Protein AF-A0A177DTZ0-F1 (afdb_monomer_lite)

Foldseek 3Di:
DPDPDPVLVVVLVVLLVCLVPDDDDDDDDDDPVVVLLVVLVVLLSLLVSLLSLLQSLVVVCPLFDPDPVSLVVNVVSLVVNVVSVVSNQVHPCVVVSPNSNLQSLLSDDDPVVLVVSLCVLPDCSVVDPLSPVSNVLSVVLNPDPPRSSGGPSNSVVSCVVVVDDSPPD

Structure (mmCIF, N/CA/C/O backbone):
data_AF-A0A177DTZ0-F1
#
_entry.id   AF-A0A177DTZ0-F1
#
loop_
_atom_site.group_PDB
_atom_site.id
_atom_site.type_symbol
_atom_site.label_atom_id
_atom_site.label_alt_id
_atom_site.label_comp_id
_atom_site.label_asym_id
_atom_site.label_entity_id
_atom_site.label_seq_id
_atom_site.pdbx_PDB_ins_code
_atom_site.Cartn_x
_atom_site.Cartn_y
_atom_site.Cartn_z
_atom_site.occupancy
_atom_site.B_iso_or_equiv
_atom_site.auth_seq_id
_atom_site.auth_comp_id
_atom_site.auth_asym_id
_atom_site.auth_atom_id
_atom_site.pdbx_PDB_model_num
ATOM 1 N N . MET A 1 1 ? -14.401 -2.157 20.951 1.00 44.38 1 MET A N 1
ATOM 2 C CA . MET A 1 1 ? -14.626 -3.325 20.071 1.00 44.38 1 MET A CA 1
ATOM 3 C C . MET A 1 1 ? -16.036 -3.249 19.511 1.00 44.38 1 MET A C 1
ATOM 5 O O . MET A 1 1 ? -16.985 -3.580 20.208 1.00 44.38 1 MET A O 1
ATOM 9 N N . THR A 1 2 ? -16.202 -2.757 18.288 1.00 54.31 2 TH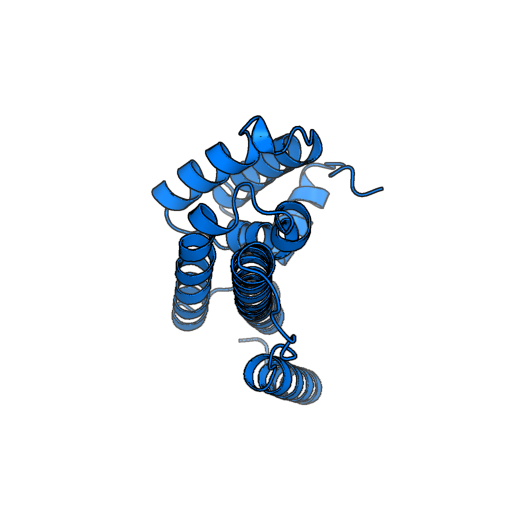R A N 1
ATOM 10 C CA . THR A 1 2 ? -17.476 -2.856 17.568 1.00 54.31 2 THR A CA 1
ATOM 11 C C . THR A 1 2 ? -17.625 -4.295 17.077 1.00 54.31 2 THR A C 1
ATOM 13 O O . THR A 1 2 ? -16.787 -4.802 16.335 1.00 54.31 2 THR A O 1
ATOM 16 N N . CYS A 1 3 ? -18.656 -4.999 17.546 1.00 61.06 3 CYS A N 1
ATOM 17 C CA . CYS A 1 3 ? -18.964 -6.343 17.067 1.00 61.06 3 CYS A CA 1
ATOM 18 C C . CYS A 1 3 ? -19.383 -6.241 15.593 1.00 61.06 3 CYS A C 1
ATOM 20 O O . CYS A 1 3 ? -20.473 -5.759 15.281 1.00 61.06 3 CYS A O 1
ATOM 22 N N . LEU A 1 4 ? -18.486 -6.620 14.681 1.00 75.44 4 LEU A N 1
ATOM 23 C CA . LEU A 1 4 ? -18.768 -6.656 13.247 1.00 75.44 4 LEU A CA 1
ATOM 24 C C . LEU A 1 4 ? -19.951 -7.585 12.986 1.00 75.44 4 LEU A C 1
ATOM 26 O O . LEU A 1 4 ? -19.995 -8.701 13.505 1.00 75.44 4 LEU A O 1
ATOM 30 N N . SER A 1 5 ? -20.895 -7.148 12.148 1.00 87.81 5 SER A N 1
ATOM 31 C CA . SER A 1 5 ? -22.044 -7.994 11.826 1.00 87.81 5 SER A CA 1
ATOM 32 C C . SER A 1 5 ? -21.580 -9.330 11.214 1.00 87.81 5 SER A C 1
ATOM 34 O O . SER A 1 5 ? -20.635 -9.346 10.412 1.00 87.81 5 SER A O 1
ATOM 36 N N . PRO A 1 6 ? -22.263 -10.453 11.505 1.00 88.88 6 PRO A N 1
ATOM 37 C CA . PRO A 1 6 ? -21.925 -11.754 10.920 1.00 88.88 6 PRO A CA 1
ATOM 38 C C . PRO A 1 6 ? -21.895 -11.731 9.385 1.00 88.88 6 PRO A C 1
ATOM 40 O O . PRO A 1 6 ? -21.101 -12.426 8.751 1.00 88.88 6 PRO A O 1
ATOM 43 N N . LYS A 1 7 ? -22.732 -10.880 8.776 1.00 91.75 7 LYS A N 1
ATOM 44 C CA . LYS A 1 7 ? -22.779 -10.667 7.327 1.00 91.75 7 LYS A CA 1
ATOM 45 C C . LYS A 1 7 ? -21.481 -10.059 6.792 1.00 91.75 7 LYS A C 1
ATOM 47 O O . LYS A 1 7 ? -20.968 -10.548 5.790 1.00 91.75 7 LYS A O 1
ATOM 52 N N . ILE A 1 8 ? -20.947 -9.028 7.452 1.00 90.06 8 ILE A N 1
ATOM 53 C CA . ILE A 1 8 ? -19.694 -8.373 7.042 1.00 90.06 8 ILE A CA 1
ATOM 54 C C . ILE A 1 8 ? -18.527 -9.354 7.156 1.00 90.06 8 ILE A C 1
ATOM 56 O O . ILE A 1 8 ? -17.748 -9.476 6.215 1.00 90.06 8 ILE A O 1
ATOM 60 N N . ARG A 1 9 ? -18.455 -10.127 8.248 1.00 91.25 9 ARG A N 1
ATOM 61 C CA . ARG A 1 9 ? -17.406 -11.143 8.417 1.00 91.25 9 ARG A CA 1
ATOM 62 C C . ARG A 1 9 ? -17.448 -12.212 7.322 1.00 91.25 9 ARG A C 1
ATOM 64 O O . ARG A 1 9 ? -16.428 -12.492 6.709 1.00 91.25 9 ARG A O 1
ATOM 71 N N . LYS A 1 10 ? -18.638 -12.713 6.976 1.00 94.19 10 LYS A N 1
ATOM 72 C CA . LYS A 1 10 ? -18.802 -13.670 5.869 1.00 94.19 10 LYS A CA 1
ATOM 73 C C . LYS A 1 10 ? -18.351 -13.101 4.515 1.00 94.19 10 LYS A C 1
ATOM 75 O O . LYS A 1 10 ? -17.813 -13.839 3.691 1.00 94.19 10 LYS A O 1
ATOM 80 N N . ILE A 1 11 ? -18.593 -11.812 4.260 1.00 95.00 11 ILE A N 1
ATOM 81 C CA . ILE A 1 11 ? -18.124 -11.141 3.036 1.00 95.00 11 ILE A CA 1
ATOM 82 C C . ILE A 1 11 ? -16.598 -11.034 3.046 1.00 95.00 11 ILE A C 1
ATOM 84 O O . ILE A 1 11 ? -15.974 -11.397 2.051 1.00 95.00 11 ILE A O 1
ATOM 88 N N . TYR A 1 12 ? -16.014 -10.604 4.165 1.00 94.38 12 TYR A N 1
ATOM 89 C CA . TYR A 1 12 ? -14.567 -10.536 4.354 1.00 94.38 12 TYR A CA 1
ATOM 90 C C . TYR A 1 12 ? -13.901 -11.890 4.089 1.00 94.38 12 TYR A C 1
ATOM 92 O O . TYR A 1 12 ? -13.032 -11.975 3.227 1.00 94.38 12 TYR A O 1
ATOM 100 N N . ASP A 1 13 ? -14.367 -12.964 4.733 1.00 95.31 13 ASP A N 1
ATOM 101 C CA . ASP A 1 13 ? -13.782 -14.302 4.581 1.00 95.31 13 ASP A CA 1
ATOM 102 C C . ASP A 1 13 ? -13.864 -14.792 3.128 1.00 95.31 13 ASP A C 1
ATOM 104 O O . ASP A 1 13 ? -12.915 -15.369 2.593 1.00 95.31 13 ASP A O 1
ATOM 108 N N . LYS A 1 14 ? -14.984 -14.508 2.447 1.00 96.81 14 LYS A N 1
ATOM 109 C CA . LYS A 1 14 ? -15.163 -14.834 1.028 1.00 96.81 14 LYS A CA 1
ATOM 110 C C . LYS A 1 14 ? -14.188 -14.061 0.138 1.00 96.81 14 LYS A C 1
ATOM 112 O O . LYS A 1 14 ? -13.626 -14.645 -0.786 1.00 96.81 14 LYS A O 1
ATOM 117 N N . LEU A 1 15 ? -14.018 -12.758 0.366 1.00 97.06 15 LEU A N 1
ATOM 118 C CA . LEU A 1 15 ? -13.089 -11.929 -0.407 1.00 97.06 15 LEU A CA 1
ATOM 119 C C . LEU A 1 15 ? -11.644 -12.353 -0.155 1.00 97.06 15 LEU A C 1
ATOM 121 O O . LEU A 1 15 ? -10.907 -12.569 -1.113 1.00 97.06 15 LEU A O 1
ATOM 125 N N . LEU A 1 16 ? -11.280 -12.578 1.105 1.00 96.31 16 LEU A N 1
ATOM 126 C CA . LEU A 1 16 ? -9.962 -13.064 1.488 1.00 96.31 16 LEU A CA 1
ATOM 127 C C . LEU A 1 16 ? -9.646 -14.408 0.824 1.00 96.31 16 LEU A C 1
ATOM 129 O O . LEU A 1 16 ? -8.559 -14.587 0.282 1.00 96.31 16 LEU A O 1
ATOM 133 N N . GLY A 1 17 ? -10.608 -15.336 0.819 1.00 96.94 17 GLY A N 1
ATOM 134 C CA . GLY A 1 17 ? -10.476 -16.613 0.121 1.00 96.94 17 GLY A CA 1
ATOM 135 C C . GLY A 1 17 ? -10.196 -16.436 -1.372 1.00 96.94 17 GLY A C 1
ATOM 136 O O . GLY A 1 17 ? -9.297 -17.084 -1.899 1.00 96.94 17 GLY A O 1
ATOM 137 N N . ARG A 1 18 ? -10.900 -15.509 -2.037 1.00 96.56 18 ARG A N 1
ATOM 138 C CA . ARG A 1 18 ? -10.692 -15.208 -3.464 1.00 96.56 18 ARG A CA 1
ATOM 139 C C . ARG A 1 18 ? -9.327 -14.592 -3.751 1.00 96.56 18 ARG A C 1
ATOM 141 O O . ARG A 1 18 ? -8.723 -14.962 -4.748 1.00 96.56 18 ARG A O 1
ATOM 148 N N . ILE A 1 19 ? -8.861 -13.671 -2.907 1.00 95.94 19 ILE A N 1
ATOM 149 C CA . ILE A 1 19 ? -7.536 -13.047 -3.051 1.00 95.94 19 ILE A CA 1
ATOM 150 C C . ILE A 1 19 ? -6.447 -14.118 -2.906 1.00 95.94 19 ILE A C 1
ATOM 152 O O . ILE A 1 19 ? -5.549 -14.194 -3.738 1.00 95.94 19 ILE A O 1
ATOM 156 N N . LYS A 1 20 ? -6.573 -15.001 -1.904 1.00 94.69 20 LYS A N 1
ATOM 157 C CA . LYS A 1 20 ? -5.629 -16.104 -1.658 1.00 94.69 20 LYS A CA 1
ATOM 158 C C . LYS A 1 20 ? -5.590 -17.134 -2.782 1.00 94.69 20 LYS A C 1
ATOM 160 O O . LYS A 1 20 ? -4.527 -17.649 -3.100 1.00 94.69 20 LYS A O 1
ATOM 165 N N . SER A 1 21 ? -6.744 -17.464 -3.358 1.00 94.50 21 SER A N 1
ATOM 166 C CA . SER A 1 21 ? -6.838 -18.447 -4.440 1.00 94.50 21 SER A CA 1
ATOM 167 C C . SER A 1 21 ? -6.599 -17.845 -5.824 1.00 94.50 21 SER A C 1
ATOM 169 O O . SER A 1 21 ? -6.715 -18.560 -6.818 1.00 94.50 21 SER A O 1
ATOM 171 N N . TRP A 1 22 ? -6.370 -16.534 -5.924 1.00 92.62 22 TRP A N 1
ATOM 172 C CA . TRP A 1 22 ? -6.194 -15.888 -7.213 1.00 92.62 22 TRP A CA 1
ATOM 173 C C . TRP A 1 22 ? -4.870 -16.320 -7.839 1.00 92.62 22 TRP A C 1
ATOM 175 O O . TRP A 1 22 ? -3.803 -16.160 -7.254 1.00 92.62 22 TRP A O 1
ATOM 185 N N . GLN A 1 23 ? -4.962 -16.870 -9.044 1.00 86.12 23 GLN A N 1
ATOM 186 C CA . GLN A 1 23 ? -3.834 -17.296 -9.856 1.00 86.12 23 GLN A CA 1
ATOM 187 C C . GLN A 1 23 ? -3.800 -16.433 -11.112 1.00 86.12 23 GLN A C 1
ATOM 189 O O . GLN A 1 23 ? -4.840 -16.161 -11.723 1.00 86.12 23 GLN A O 1
ATOM 194 N N . MET A 1 24 ? -2.603 -16.012 -11.496 1.00 79.38 24 MET A N 1
ATOM 195 C CA . MET A 1 24 ? -2.404 -15.353 -12.774 1.00 79.38 24 MET A CA 1
ATOM 196 C C . MET A 1 24 ? -2.581 -16.366 -13.905 1.00 79.38 24 MET A C 1
ATOM 198 O O . MET A 1 24 ? -2.110 -17.498 -13.802 1.00 79.38 24 MET A O 1
ATOM 202 N N . GLN A 1 25 ? -3.280 -15.976 -14.971 1.00 75.56 25 GLN A N 1
ATOM 203 C CA . GLN A 1 25 ? -3.401 -16.834 -16.147 1.00 75.56 25 GLN A CA 1
ATOM 204 C C . GLN A 1 25 ? -2.021 -17.015 -16.781 1.00 75.56 25 GLN A C 1
ATOM 206 O O . GLN A 1 25 ? -1.262 -16.053 -16.907 1.00 75.56 25 GLN A O 1
ATOM 211 N N . SER A 1 26 ? -1.687 -18.250 -17.150 1.00 66.50 26 SER A N 1
ATOM 212 C CA . SER A 1 26 ? -0.450 -18.531 -17.865 1.00 66.50 26 SER A CA 1
ATOM 213 C C . SER A 1 26 ? -0.560 -18.033 -19.303 1.00 66.50 26 SER A C 1
ATOM 215 O O . SER A 1 26 ? -1.520 -18.333 -20.014 1.00 66.50 26 SER A O 1
ATOM 217 N N . PHE A 1 27 ? 0.448 -17.282 -19.736 1.00 67.69 27 PHE A N 1
ATOM 218 C CA . PHE A 1 27 ? 0.610 -16.878 -21.127 1.00 67.69 27 PHE A CA 1
ATOM 219 C C . PHE A 1 27 ? 1.619 -17.805 -21.808 1.00 67.69 27 PHE A C 1
ATOM 221 O O . PHE A 1 27 ? 2.541 -18.312 -21.164 1.00 67.69 27 PHE A O 1
ATOM 228 N N . ARG A 1 28 ? 1.440 -18.052 -23.111 1.00 67.06 28 ARG A N 1
ATOM 229 C CA . ARG A 1 28 ? 2.496 -18.666 -23.924 1.00 67.06 28 ARG A CA 1
ATOM 230 C C . ARG A 1 28 ? 3.544 -17.602 -24.226 1.00 67.06 28 ARG A C 1
ATOM 232 O O . ARG A 1 28 ? 3.187 -16.511 -24.650 1.00 67.06 28 ARG A O 1
ATOM 239 N N . VAL A 1 29 ? 4.802 -17.946 -23.986 1.00 72.19 29 VAL A N 1
ATOM 240 C CA . VAL A 1 29 ? 5.967 -17.102 -24.256 1.00 72.19 29 VAL A CA 1
ATOM 241 C C . VAL A 1 29 ? 6.605 -17.605 -25.543 1.00 72.19 29 VAL A C 1
ATOM 243 O O . VAL A 1 29 ? 6.896 -18.800 -25.639 1.00 72.19 29 VAL A O 1
ATOM 246 N N . GLU A 1 30 ? 6.817 -16.720 -26.514 1.00 71.62 30 GLU A N 1
ATOM 247 C CA . GLU A 1 30 ? 7.473 -17.063 -27.782 1.00 71.62 30 GLU A CA 1
ATOM 248 C C . GLU A 1 30 ? 8.817 -16.330 -27.950 1.00 71.62 30 GLU A C 1
ATOM 250 O O . GLU A 1 30 ? 9.718 -16.865 -28.596 1.00 71.62 30 GLU A O 1
ATOM 255 N N . LEU A 1 31 ? 8.996 -15.161 -27.318 1.00 74.38 31 LEU A N 1
ATOM 256 C CA . LEU A 1 31 ? 10.203 -14.326 -27.400 1.00 74.38 31 LEU A CA 1
ATOM 257 C C . LEU A 1 31 ? 10.742 -13.906 -26.016 1.00 74.38 31 LEU A C 1
ATOM 259 O O . LEU A 1 31 ? 10.023 -13.902 -25.021 1.00 74.38 31 LEU A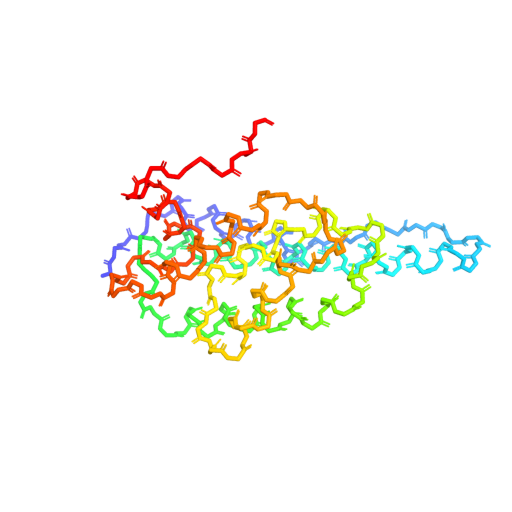 O 1
ATOM 263 N N . GLU A 1 32 ? 12.012 -13.486 -25.944 1.00 69.94 32 GLU A N 1
ATOM 264 C CA . GLU A 1 32 ? 12.622 -12.961 -24.703 1.00 69.94 32 GLU A CA 1
ATOM 265 C C . GLU A 1 32 ? 11.940 -11.680 -24.194 1.00 69.94 32 GLU A C 1
ATOM 267 O O . GLU A 1 32 ? 11.735 -11.533 -22.990 1.00 69.94 32 GLU A O 1
ATOM 272 N N . SER A 1 33 ? 11.506 -10.790 -25.094 1.00 73.50 33 SER A N 1
ATOM 273 C CA . SER A 1 33 ? 10.695 -9.614 -24.741 1.00 73.50 33 SER A CA 1
ATOM 274 C C . SER A 1 33 ? 9.378 -9.993 -24.059 1.00 73.50 33 SER A C 1
ATOM 276 O O . SER A 1 33 ? 8.881 -9.256 -23.206 1.00 73.50 33 SER A O 1
ATOM 278 N N . ASP A 1 34 ? 8.830 -11.164 -24.392 1.00 79.06 34 ASP A N 1
ATOM 279 C CA . ASP A 1 34 ? 7.605 -11.669 -23.776 1.00 79.06 34 ASP A CA 1
ATOM 280 C C . ASP A 1 34 ? 7.874 -12.167 -22.353 1.00 79.06 34 ASP A C 1
ATOM 282 O O . ASP A 1 34 ? 6.977 -12.111 -21.518 1.00 79.06 34 ASP A O 1
ATOM 286 N N . MET A 1 35 ? 9.101 -12.611 -22.043 1.00 82.69 35 MET A N 1
ATOM 287 C CA . MET A 1 35 ? 9.483 -13.012 -20.683 1.00 82.69 35 MET A CA 1
ATOM 288 C C . MET A 1 35 ? 9.578 -11.816 -19.739 1.00 82.69 35 MET A C 1
ATOM 290 O O . MET A 1 35 ? 9.049 -11.880 -18.631 1.00 82.69 35 MET A O 1
ATOM 294 N N . GLU A 1 36 ? 10.215 -10.723 -20.165 1.00 85.19 36 GLU A N 1
ATOM 295 C CA . GLU A 1 36 ? 10.304 -9.500 -19.355 1.00 85.19 36 GLU A CA 1
ATOM 296 C C . GLU A 1 36 ? 8.912 -8.895 -19.129 1.00 85.19 36 GLU A C 1
ATOM 298 O O . GLU A 1 36 ? 8.534 -8.560 -18.004 1.00 85.19 36 GLU A O 1
ATOM 303 N N . MET A 1 37 ? 8.099 -8.826 -20.187 1.00 86.69 37 MET A N 1
ATOM 304 C CA . MET A 1 37 ? 6.711 -8.386 -20.076 1.00 86.69 37 MET A CA 1
ATOM 305 C C . MET A 1 37 ? 5.896 -9.304 -19.157 1.00 86.69 37 MET A C 1
ATOM 307 O O . MET A 1 37 ? 5.126 -8.812 -18.326 1.00 86.69 37 MET A O 1
ATOM 311 N N . LEU A 1 38 ? 6.061 -10.624 -19.270 1.00 87.75 38 LEU A N 1
ATOM 312 C CA . LEU A 1 38 ? 5.387 -11.594 -18.410 1.00 87.75 38 LEU A CA 1
ATOM 313 C C . LEU A 1 38 ? 5.763 -11.387 -16.943 1.00 87.75 38 LEU A C 1
ATOM 315 O O . LEU A 1 38 ? 4.871 -11.378 -16.097 1.00 87.75 38 LEU A O 1
ATOM 319 N N . GLU A 1 39 ? 7.043 -11.180 -16.642 1.00 89.75 39 GLU A N 1
ATOM 320 C CA . GLU A 1 39 ? 7.507 -10.958 -15.274 1.00 89.75 39 GLU A CA 1
ATOM 321 C C . GLU A 1 39 ? 6.973 -9.640 -14.701 1.00 89.75 39 GLU A C 1
ATOM 323 O O . GLU A 1 39 ? 6.431 -9.635 -13.595 1.00 89.75 39 GLU A O 1
ATOM 328 N N . HIS A 1 40 ? 6.998 -8.545 -15.470 1.00 91.62 40 HIS A N 1
ATOM 329 C CA . HIS A 1 40 ? 6.365 -7.288 -15.059 1.00 91.62 40 HIS A CA 1
ATOM 330 C C . HIS A 1 40 ? 4.869 -7.459 -14.789 1.00 91.62 40 HIS A C 1
ATOM 332 O O . HIS A 1 40 ? 4.354 -6.957 -13.790 1.00 91.62 40 HIS A O 1
ATOM 338 N N . THR A 1 41 ? 4.166 -8.204 -15.643 1.00 91.38 41 THR A N 1
ATOM 339 C CA . THR A 1 41 ? 2.728 -8.442 -15.474 1.00 91.38 41 THR A CA 1
ATOM 340 C C . THR A 1 41 ? 2.471 -9.328 -14.249 1.00 91.38 41 THR A C 1
ATOM 342 O O . THR A 1 41 ? 1.539 -9.070 -13.484 1.00 91.38 41 THR A O 1
ATOM 345 N N . ARG A 1 42 ? 3.326 -10.330 -14.003 1.00 92.12 42 ARG A N 1
ATOM 346 C CA . ARG A 1 42 ? 3.286 -11.191 -12.813 1.00 92.12 42 ARG A CA 1
ATOM 347 C C . ARG A 1 42 ? 3.470 -10.386 -11.535 1.00 92.12 42 ARG A C 1
ATOM 349 O O . ARG A 1 42 ? 2.647 -10.486 -10.628 1.00 92.12 42 ARG A O 1
ATOM 356 N N . LEU A 1 43 ? 4.513 -9.564 -11.477 1.00 94.00 43 LEU A N 1
ATOM 357 C CA . LEU A 1 43 ? 4.798 -8.691 -10.342 1.00 94.00 43 LEU A CA 1
ATOM 358 C C . LEU A 1 43 ? 3.705 -7.647 -10.134 1.00 94.00 43 LEU A C 1
ATOM 360 O O . LEU A 1 43 ? 3.332 -7.390 -8.995 1.00 94.00 43 LEU A O 1
ATOM 364 N N . ALA A 1 44 ? 3.139 -7.090 -11.207 1.00 94.12 44 ALA A N 1
ATOM 365 C CA . ALA A 1 44 ? 1.991 -6.198 -11.108 1.00 94.12 44 ALA A CA 1
ATOM 366 C C . ALA A 1 44 ? 0.787 -6.924 -10.491 1.00 94.12 44 ALA A C 1
ATOM 368 O O . ALA A 1 44 ? 0.125 -6.379 -9.610 1.00 94.12 44 ALA A O 1
ATOM 369 N N . GLY A 1 45 ? 0.536 -8.174 -10.887 1.00 94.31 45 GLY A N 1
ATOM 370 C CA . GLY A 1 45 ? -0.490 -9.013 -10.276 1.00 94.31 45 GLY A CA 1
ATOM 371 C C . GLY A 1 45 ? -0.261 -9.227 -8.777 1.00 94.31 45 GLY A C 1
ATOM 372 O O . GLY A 1 45 ? -1.166 -9.005 -7.974 1.00 94.31 45 GLY A O 1
ATOM 373 N N . GLU A 1 46 ? 0.959 -9.586 -8.378 1.00 95.38 46 GLU A N 1
ATOM 374 C CA . GLU A 1 46 ? 1.322 -9.722 -6.961 1.00 95.38 46 GLU A CA 1
ATOM 375 C C . GLU A 1 46 ? 1.179 -8.392 -6.204 1.00 95.38 46 GLU A C 1
ATOM 377 O O . GLU A 1 46 ? 0.586 -8.359 -5.129 1.00 95.38 46 GLU A O 1
ATOM 382 N N . ALA A 1 47 ? 1.589 -7.271 -6.799 1.00 96.12 47 ALA A N 1
ATOM 383 C CA . ALA A 1 47 ? 1.407 -5.940 -6.227 1.00 96.12 47 ALA A CA 1
ATOM 384 C C . ALA A 1 47 ? -0.075 -5.614 -5.967 1.00 96.12 47 ALA A C 1
ATOM 386 O O . ALA A 1 47 ? -0.438 -5.110 -4.902 1.00 96.12 47 ALA A O 1
ATOM 387 N N . PHE A 1 48 ? -0.964 -5.957 -6.902 1.00 96.00 48 PHE A N 1
ATOM 388 C CA . PHE A 1 48 ? -2.406 -5.840 -6.685 1.00 96.00 48 PHE A CA 1
ATOM 389 C C . PHE A 1 48 ? -2.898 -6.729 -5.548 1.00 96.00 48 PHE A C 1
ATOM 391 O O . PHE A 1 48 ? -3.736 -6.293 -4.758 1.00 96.00 48 PHE A O 1
ATOM 398 N N . ARG A 1 49 ? -2.388 -7.960 -5.445 1.00 96.69 49 ARG A N 1
ATOM 399 C CA . ARG A 1 49 ? -2.758 -8.878 -4.364 1.00 96.69 49 ARG A CA 1
ATOM 400 C C . ARG A 1 49 ? -2.402 -8.287 -2.998 1.00 96.69 49 ARG A C 1
ATOM 402 O O . ARG A 1 49 ? -3.254 -8.281 -2.112 1.00 96.69 49 ARG A O 1
ATOM 409 N N . GLU A 1 50 ? -1.201 -7.733 -2.859 1.00 97.81 50 GLU A N 1
ATOM 410 C CA . GLU A 1 50 ? -0.755 -7.057 -1.635 1.00 97.81 50 GLU A CA 1
ATOM 411 C C . GLU A 1 50 ? -1.621 -5.830 -1.310 1.00 97.81 50 GLU A C 1
ATOM 413 O O . GLU A 1 50 ? -2.102 -5.693 -0.184 1.00 97.81 50 GLU A O 1
ATOM 418 N N . GLY A 1 51 ? -1.917 -4.982 -2.302 1.00 97.62 51 GLY A N 1
ATOM 419 C CA . GLY A 1 51 ? -2.822 -3.840 -2.124 1.00 97.62 51 GLY A CA 1
ATOM 420 C C . GLY A 1 51 ? -4.226 -4.250 -1.664 1.00 97.62 51 GLY A C 1
ATOM 421 O O . GLY A 1 51 ? -4.798 -3.616 -0.779 1.00 97.62 51 GLY A O 1
ATOM 422 N N . LEU A 1 52 ? -4.762 -5.352 -2.199 1.00 97.56 52 LEU A N 1
ATOM 423 C CA . LEU A 1 52 ? -6.057 -5.901 -1.789 1.00 97.56 52 LEU A CA 1
ATOM 424 C C . LEU A 1 52 ? -6.040 -6.448 -0.357 1.00 97.56 52 LEU A C 1
ATOM 426 O O . LEU A 1 52 ? -7.040 -6.309 0.347 1.00 97.56 52 LEU A O 1
ATOM 430 N N . TYR A 1 53 ? -4.938 -7.055 0.098 1.00 97.81 53 TYR A N 1
ATOM 431 C CA . TYR A 1 53 ? -4.812 -7.464 1.500 1.00 97.81 53 TYR A CA 1
ATOM 432 C C . TYR A 1 53 ? -4.847 -6.259 2.440 1.00 97.81 53 TYR A C 1
ATOM 434 O O . TYR A 1 53 ? -5.548 -6.300 3.452 1.00 97.81 53 TYR A O 1
ATOM 442 N N . ILE A 1 54 ? -4.145 -5.180 2.086 1.00 97.81 54 ILE A N 1
ATOM 443 C CA . ILE A 1 54 ? -4.120 -3.936 2.864 1.00 97.81 54 ILE A CA 1
ATOM 444 C C . ILE A 1 54 ? -5.515 -3.299 2.909 1.00 97.81 54 ILE A C 1
ATOM 446 O O . ILE A 1 54 ? -6.028 -3.007 3.993 1.00 97.81 54 ILE A O 1
ATOM 450 N N . ASP A 1 55 ? -6.159 -3.127 1.754 1.00 96.75 55 ASP A N 1
ATOM 451 C CA . ASP A 1 55 ? -7.501 -2.542 1.658 1.00 96.75 55 ASP A CA 1
ATOM 452 C C . ASP A 1 55 ? -8.522 -3.350 2.473 1.00 96.75 55 ASP A C 1
ATOM 454 O O . ASP A 1 55 ? -9.248 -2.812 3.307 1.00 96.75 55 ASP A O 1
ATOM 458 N N . LEU A 1 56 ? -8.506 -4.677 2.341 1.00 96.19 56 LEU A N 1
ATOM 459 C CA . LEU A 1 56 ? -9.435 -5.540 3.062 1.00 96.19 56 LEU A CA 1
ATOM 460 C C . LEU A 1 56 ? -9.193 -5.528 4.585 1.00 96.19 56 LEU A C 1
ATOM 462 O O . LEU A 1 56 ? -10.154 -5.521 5.361 1.00 96.19 56 LEU A O 1
ATOM 466 N N . ALA A 1 57 ? -7.928 -5.512 5.020 1.00 94.94 57 ALA A N 1
ATOM 467 C CA . ALA A 1 57 ? -7.557 -5.449 6.435 1.00 94.94 57 ALA A CA 1
ATOM 468 C C . ALA A 1 57 ? -7.946 -4.110 7.080 1.00 94.94 57 ALA A C 1
ATOM 470 O O . ALA A 1 57 ? -8.436 -4.080 8.211 1.00 94.94 57 ALA A O 1
ATOM 471 N N . THR A 1 58 ? -7.778 -3.001 6.360 1.00 94.94 58 THR A N 1
ATOM 472 C CA . THR A 1 58 ? -8.202 -1.679 6.842 1.00 94.94 58 THR A CA 1
ATOM 473 C C . THR A 1 58 ? -9.726 -1.549 6.856 1.00 94.94 58 THR A C 1
ATOM 475 O O . THR A 1 58 ? -10.290 -1.096 7.851 1.00 94.94 58 THR A O 1
ATOM 478 N N . ALA A 1 59 ? -10.421 -2.046 5.828 1.00 93.31 59 ALA A N 1
ATOM 479 C CA . ALA A 1 59 ? -11.879 -2.000 5.744 1.00 93.31 59 ALA A CA 1
ATOM 480 C C . ALA A 1 59 ? -12.573 -2.765 6.885 1.00 93.31 59 ALA A C 1
ATOM 482 O O . ALA A 1 59 ? -13.582 -2.302 7.422 1.00 93.31 59 ALA A O 1
ATOM 483 N N . ILE A 1 60 ? -12.046 -3.931 7.283 1.00 92.38 60 ILE A N 1
ATOM 484 C CA . ILE A 1 60 ? -12.647 -4.734 8.360 1.00 92.38 60 ILE A CA 1
ATOM 485 C C . ILE A 1 60 ? -12.386 -4.150 9.754 1.00 92.38 60 ILE A C 1
ATOM 487 O O . ILE A 1 60 ? -13.187 -4.368 10.663 1.00 92.38 60 ILE A O 1
ATOM 491 N N . ALA A 1 61 ? -11.298 -3.398 9.930 1.00 90.81 61 ALA A N 1
ATOM 492 C CA . ALA A 1 61 ? -10.976 -2.725 11.186 1.00 90.81 61 ALA A CA 1
ATOM 493 C C . ALA A 1 61 ? -11.914 -1.535 11.480 1.00 90.81 61 ALA A C 1
ATOM 495 O O . ALA A 1 61 ? -12.081 -1.148 12.638 1.00 90.81 61 ALA A O 1
ATOM 496 N N . GLY A 1 62 ? -12.589 -1.000 10.457 1.00 87.81 62 GLY A N 1
ATOM 497 C CA . GLY A 1 62 ? -13.529 0.112 10.576 1.00 87.81 62 GLY A CA 1
ATOM 498 C C . GLY A 1 62 ? -12.837 1.471 10.469 1.00 87.81 62 GLY A C 1
ATOM 499 O O . GLY A 1 62 ? -11.888 1.636 9.715 1.00 87.81 62 GLY A O 1
ATOM 500 N N . THR A 1 63 ? -13.321 2.471 11.209 1.00 88.75 63 THR A N 1
ATOM 501 C CA . THR A 1 63 ? -12.832 3.861 11.097 1.00 88.75 63 THR A CA 1
ATOM 502 C C . THR A 1 63 ? -11.461 4.098 11.730 1.00 88.75 63 THR A C 1
ATOM 504 O O . THR A 1 63 ? -10.873 5.157 11.532 1.00 88.75 63 THR A O 1
ATOM 507 N N . THR A 1 64 ? -10.978 3.163 12.547 1.00 91.50 64 THR A N 1
ATOM 508 C CA . THR A 1 64 ? -9.709 3.277 13.269 1.00 91.50 64 THR A CA 1
ATOM 509 C C . THR A 1 64 ? -9.054 1.908 13.344 1.00 91.50 64 THR A C 1
ATOM 511 O O . THR A 1 64 ? -9.643 0.963 13.868 1.00 91.50 64 THR A O 1
ATOM 514 N N . VAL A 1 65 ? -7.813 1.811 12.873 1.00 91.50 65 VAL A N 1
ATOM 515 C CA . VAL A 1 65 ? -7.015 0.583 12.940 1.00 91.50 65 VAL A CA 1
ATOM 516 C C . VAL A 1 65 ? -6.138 0.645 14.189 1.00 91.50 65 VAL A C 1
ATOM 518 O O . VAL A 1 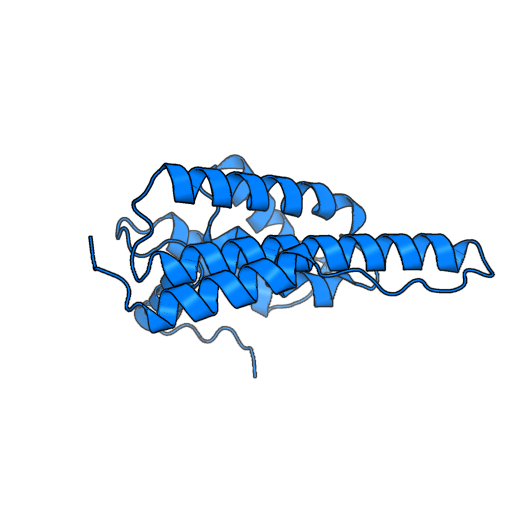65 ? -4.999 1.083 14.132 1.00 91.50 65 VAL A O 1
ATOM 521 N N . ALA A 1 66 ? -6.690 0.266 15.344 1.00 88.94 66 ALA A N 1
ATOM 522 C CA . ALA A 1 66 ? -5.979 0.354 16.629 1.00 88.94 66 ALA A CA 1
ATOM 523 C C . ALA A 1 66 ? -5.258 -0.943 17.036 1.00 88.94 66 ALA A C 1
ATOM 525 O O . ALA A 1 66 ? -4.425 -0.931 17.938 1.00 88.94 66 ALA A O 1
ATOM 526 N N . ASP A 1 67 ? -5.604 -2.074 16.419 1.00 92.44 67 ASP A N 1
ATOM 527 C CA . ASP A 1 67 ? -5.018 -3.369 16.759 1.00 92.44 67 ASP A CA 1
ATOM 528 C C . ASP A 1 67 ? -3.606 -3.494 16.170 1.00 92.44 67 ASP A C 1
ATOM 530 O O . ASP A 1 67 ? -3.424 -3.553 14.950 1.00 92.44 67 ASP A O 1
ATOM 534 N N . THR A 1 68 ? -2.603 -3.575 17.047 1.00 92.56 68 THR A N 1
ATOM 535 C CA . THR A 1 68 ? -1.193 -3.733 16.678 1.00 92.56 68 THR A CA 1
ATOM 536 C C . THR A 1 68 ? -0.948 -4.956 15.798 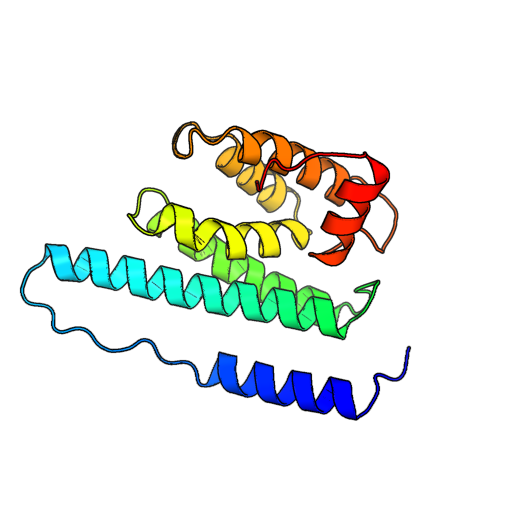1.00 92.56 68 THR A C 1
ATOM 538 O O . THR A 1 68 ? -0.125 -4.886 14.889 1.00 92.56 68 THR A O 1
ATOM 541 N N . ALA A 1 69 ? -1.657 -6.068 16.012 1.00 94.44 69 ALA A N 1
ATOM 542 C CA . ALA A 1 69 ? -1.491 -7.260 15.183 1.00 94.44 69 ALA A CA 1
ATOM 543 C C . ALA A 1 69 ? -1.964 -7.010 13.743 1.00 94.44 69 ALA A C 1
ATOM 545 O O . ALA A 1 69 ? -1.314 -7.444 12.791 1.00 94.44 69 ALA A O 1
ATOM 546 N N . VAL A 1 70 ? -3.055 -6.255 13.579 1.00 94.25 70 VAL A N 1
ATOM 547 C CA . VAL A 1 70 ? -3.565 -5.845 12.262 1.00 94.25 70 VAL A CA 1
ATOM 548 C C . VAL A 1 70 ? -2.599 -4.870 11.593 1.00 94.25 70 VAL A C 1
ATOM 550 O O . VAL A 1 70 ? -2.282 -5.045 10.418 1.00 94.25 70 VAL A O 1
ATOM 553 N N . ILE A 1 71 ? -2.073 -3.888 12.333 1.00 95.62 71 ILE A N 1
ATOM 554 C CA . ILE A 1 71 ? -1.066 -2.952 11.811 1.00 95.62 71 ILE A CA 1
ATOM 555 C C . ILE A 1 71 ? 0.175 -3.711 11.337 1.00 95.62 71 ILE A C 1
ATOM 557 O O . ILE A 1 71 ? 0.629 -3.479 10.222 1.00 95.62 71 ILE A O 1
ATOM 561 N N . LEU A 1 72 ? 0.708 -4.640 12.135 1.00 96.38 72 LEU A N 1
ATOM 562 C CA . LEU A 1 72 ? 1.885 -5.430 11.763 1.00 96.38 72 LEU A CA 1
ATOM 563 C C . LEU A 1 72 ? 1.645 -6.271 10.504 1.00 96.38 72 LEU A C 1
ATOM 565 O O . LEU A 1 72 ? 2.516 -6.322 9.637 1.00 96.38 72 LEU A O 1
ATOM 569 N N . ALA A 1 73 ? 0.465 -6.884 10.372 1.00 96.00 73 ALA A N 1
ATOM 570 C CA . ALA A 1 73 ? 0.089 -7.606 9.159 1.00 96.00 73 ALA A CA 1
ATOM 571 C C . ALA A 1 73 ? 0.034 -6.670 7.939 1.00 96.00 73 ALA A C 1
ATOM 573 O O . ALA A 1 73 ? 0.583 -6.995 6.889 1.00 96.00 73 ALA A O 1
ATOM 574 N N . ILE A 1 74 ? -0.548 -5.477 8.088 1.00 97.69 74 ILE A N 1
ATOM 575 C CA . ILE A 1 74 ? -0.552 -4.456 7.032 1.00 97.69 74 ILE A CA 1
ATOM 576 C C . ILE A 1 74 ? 0.881 -4.040 6.676 1.00 97.69 74 ILE A C 1
ATOM 578 O O . ILE A 1 74 ? 1.217 -4.003 5.497 1.00 97.69 74 ILE A O 1
ATOM 582 N N . GLN A 1 75 ? 1.751 -3.790 7.659 1.00 97.69 75 GLN A N 1
ATOM 583 C CA . GLN A 1 75 ? 3.143 -3.401 7.403 1.00 97.69 75 GLN A CA 1
ATOM 584 C C . GLN A 1 75 ? 3.942 -4.490 6.684 1.00 97.69 75 GLN A C 1
ATOM 586 O O . GLN A 1 75 ? 4.827 -4.170 5.892 1.00 97.69 75 GLN A O 1
ATOM 591 N N . HIS A 1 76 ? 3.636 -5.766 6.927 1.00 97.56 76 HIS A N 1
ATOM 592 C CA . HIS A 1 76 ? 4.225 -6.861 6.164 1.00 97.56 76 HIS A CA 1
ATOM 593 C C . HIS A 1 76 ? 3.870 -6.744 4.676 1.00 97.56 76 HIS A C 1
ATOM 595 O O . HIS A 1 76 ? 4.768 -6.741 3.838 1.00 97.56 76 HIS A O 1
ATOM 601 N N . HIS A 1 77 ? 2.587 -6.552 4.358 1.00 97.94 77 HIS A N 1
ATOM 602 C CA . HIS A 1 77 ? 2.126 -6.365 2.980 1.00 97.94 77 HIS A CA 1
ATOM 603 C C . HIS A 1 77 ? 2.685 -5.086 2.335 1.00 97.94 77 HIS A C 1
ATOM 605 O O . HIS A 1 77 ? 3.106 -5.109 1.181 1.00 97.94 77 HIS A O 1
ATOM 611 N N . VAL A 1 78 ? 2.775 -3.983 3.089 1.00 97.88 78 VAL A N 1
ATOM 612 C CA . VAL A 1 78 ? 3.431 -2.741 2.638 1.00 97.88 78 VAL A CA 1
ATOM 613 C C . VAL A 1 78 ? 4.893 -3.010 2.275 1.00 97.88 78 VAL A C 1
ATOM 615 O O . VAL A 1 78 ? 5.335 -2.641 1.192 1.00 97.88 78 VAL A O 1
ATOM 618 N N . GLY A 1 79 ? 5.647 -3.687 3.145 1.00 96.81 79 GLY A N 1
ATOM 619 C CA . GLY A 1 79 ? 7.048 -4.023 2.886 1.00 96.81 79 GLY A CA 1
ATOM 620 C C . GLY A 1 79 ? 7.222 -4.888 1.636 1.00 96.81 79 GLY A C 1
ATOM 621 O O . GLY A 1 79 ? 8.055 -4.578 0.784 1.00 96.81 79 GLY A O 1
ATOM 622 N N . THR A 1 80 ? 6.401 -5.932 1.501 1.00 96.69 80 THR A N 1
ATOM 623 C CA . THR A 1 80 ? 6.394 -6.817 0.330 1.00 96.69 80 THR A CA 1
ATOM 624 C C . THR A 1 80 ? 6.095 -6.044 -0.951 1.00 96.69 80 THR A C 1
ATOM 626 O O . THR A 1 80 ? 6.862 -6.135 -1.908 1.00 96.69 80 THR A O 1
ATOM 629 N N . LEU A 1 81 ? 5.049 -5.216 -0.956 1.00 95.50 81 LEU A N 1
ATOM 630 C CA . LEU A 1 81 ? 4.680 -4.404 -2.113 1.00 95.50 81 LEU A CA 1
ATOM 631 C C . LEU A 1 81 ? 5.815 -3.465 -2.541 1.00 95.50 81 LEU A C 1
ATOM 633 O O . LEU A 1 81 ? 6.147 -3.383 -3.722 1.00 95.50 81 LEU A O 1
ATOM 637 N N . PHE A 1 82 ? 6.443 -2.782 -1.582 1.00 93.62 82 PHE A N 1
ATOM 638 C CA . PHE A 1 82 ? 7.536 -1.852 -1.865 1.00 93.62 82 PHE A CA 1
ATOM 639 C C . PHE A 1 82 ? 8.783 -2.566 -2.400 1.00 93.62 82 PHE A C 1
ATOM 641 O O . PHE A 1 82 ? 9.505 -1.986 -3.210 1.00 93.62 82 PHE A O 1
ATOM 648 N N . SER A 1 83 ? 8.997 -3.838 -2.042 1.00 94.94 83 SER A N 1
ATOM 649 C CA . SER A 1 83 ? 10.070 -4.653 -2.628 1.00 94.94 83 SER A CA 1
ATOM 650 C C . SER A 1 83 ? 9.906 -4.885 -4.138 1.00 94.94 83 SER A C 1
ATOM 652 O O . SER A 1 83 ? 10.904 -5.050 -4.837 1.00 94.94 83 SER A O 1
ATOM 654 N N . TYR A 1 84 ? 8.675 -4.827 -4.663 1.00 94.38 84 TYR A N 1
ATOM 655 C CA . TYR A 1 84 ? 8.403 -4.933 -6.101 1.00 94.38 84 TYR A CA 1
ATOM 656 C C . TYR A 1 84 ? 8.632 -3.615 -6.847 1.00 94.38 84 TYR A C 1
ATOM 658 O O . TYR A 1 84 ? 8.805 -3.620 -8.065 1.00 94.38 84 TYR A O 1
ATOM 666 N N . GLY A 1 85 ? 8.657 -2.489 -6.125 1.00 89.81 85 GLY A N 1
ATOM 667 C CA . GLY A 1 85 ? 8.787 -1.141 -6.677 1.00 89.81 85 GLY A CA 1
ATOM 668 C C . GLY A 1 85 ? 9.923 -1.010 -7.692 1.00 89.81 85 GLY A C 1
ATOM 669 O O . GLY A 1 85 ? 9.635 -0.684 -8.838 1.00 89.81 85 GLY A O 1
ATOM 670 N N . PRO A 1 86 ? 11.184 -1.329 -7.348 1.00 90.75 86 PRO A N 1
ATOM 671 C CA . PRO A 1 86 ? 12.313 -1.161 -8.264 1.00 90.75 86 PRO A CA 1
ATOM 672 C C . PRO A 1 86 ? 12.168 -1.884 -9.609 1.00 90.75 86 PRO A C 1
ATOM 674 O O . PRO A 1 86 ? 12.671 -1.387 -10.607 1.00 90.75 86 PRO A O 1
ATOM 677 N N . GLN A 1 87 ? 11.484 -3.032 -9.640 1.00 90.56 87 GLN A N 1
ATOM 678 C CA . GLN A 1 87 ? 11.270 -3.814 -10.866 1.00 90.56 87 GLN A CA 1
ATOM 679 C C . GLN A 1 87 ? 10.060 -3.319 -11.664 1.00 90.56 87 GLN A C 1
ATOM 681 O O . GLN A 1 87 ? 9.992 -3.496 -12.873 1.00 90.56 87 GLN A O 1
ATOM 686 N N . LEU A 1 88 ? 9.086 -2.701 -10.997 1.00 90.56 88 LEU A N 1
ATOM 687 C CA . LEU A 1 88 ? 7.883 -2.191 -11.648 1.00 90.56 88 LEU A CA 1
ATOM 688 C C . LEU A 1 88 ? 8.022 -0.730 -12.094 1.00 90.56 88 LEU A C 1
ATOM 690 O O . LEU A 1 88 ? 7.311 -0.306 -13.011 1.00 90.56 88 LEU A O 1
ATOM 694 N N . LEU A 1 89 ? 8.930 0.035 -11.481 1.00 87.38 89 LEU A N 1
ATOM 695 C CA . LEU A 1 89 ? 9.290 1.383 -11.912 1.00 87.38 89 LEU A CA 1
ATOM 696 C C . LEU A 1 89 ? 9.880 1.335 -13.326 1.00 87.38 89 LEU A C 1
ATOM 698 O O . LEU A 1 89 ? 10.842 0.624 -13.589 1.00 87.38 89 LEU A O 1
ATOM 702 N N . GLY A 1 90 ? 9.279 2.086 -14.249 1.00 83.38 90 GLY A N 1
ATOM 703 C CA . GLY A 1 90 ? 9.661 2.079 -15.665 1.00 83.38 90 GLY A CA 1
ATOM 704 C C . GLY A 1 90 ? 9.055 0.937 -16.489 1.00 83.38 90 GLY A C 1
ATOM 705 O O . GLY A 1 90 ? 9.182 0.950 -17.711 1.00 83.38 90 GLY A O 1
ATOM 706 N N . SER A 1 91 ? 8.343 -0.007 -15.862 1.00 89.38 91 SER A N 1
ATOM 707 C CA . SER A 1 91 ? 7.632 -1.061 -16.589 1.00 89.38 91 SER A CA 1
ATOM 708 C C . SER A 1 91 ? 6.376 -0.523 -17.300 1.00 89.38 91 SER A C 1
ATOM 710 O O . SER A 1 91 ? 5.782 0.469 -16.860 1.00 89.38 91 SER A O 1
ATOM 712 N N . PRO A 1 92 ? 5.864 -1.220 -18.333 1.00 88.19 92 PRO A N 1
ATOM 713 C CA . PRO A 1 92 ? 4.581 -0.884 -18.960 1.00 88.19 92 PRO A CA 1
ATOM 714 C C . PRO A 1 92 ? 3.376 -0.946 -18.003 1.00 88.19 92 PRO A C 1
ATOM 716 O O . PRO A 1 92 ? 2.320 -0.398 -18.304 1.00 88.19 92 PRO A O 1
ATOM 719 N N . CYS A 1 93 ? 3.523 -1.604 -16.847 1.00 88.75 93 CYS A N 1
ATOM 720 C CA . CYS A 1 93 ? 2.472 -1.765 -15.841 1.00 88.75 93 CYS A CA 1
ATOM 721 C C . CYS A 1 93 ? 2.416 -0.608 -14.829 1.00 88.75 93 CYS A C 1
ATOM 723 O O . CYS A 1 93 ? 1.581 -0.630 -13.924 1.00 88.75 93 CYS A O 1
ATOM 725 N N . ILE A 1 94 ? 3.294 0.394 -14.954 1.00 88.50 94 ILE A N 1
ATOM 726 C CA . ILE A 1 94 ? 3.498 1.440 -13.945 1.00 88.50 94 ILE A CA 1
ATOM 727 C C . ILE A 1 94 ? 2.218 2.197 -13.571 1.00 88.50 94 ILE A C 1
ATOM 729 O O . ILE A 1 94 ? 1.977 2.460 -12.399 1.00 88.50 94 ILE A O 1
ATOM 733 N N . THR A 1 95 ? 1.356 2.511 -14.537 1.00 87.19 95 THR A N 1
ATOM 734 C CA . THR A 1 95 ? 0.074 3.187 -14.280 1.00 87.19 95 THR A CA 1
ATOM 735 C C . THR A 1 95 ? -0.915 2.270 -13.574 1.00 87.19 95 THR A C 1
ATOM 737 O O . THR A 1 95 ? -1.631 2.701 -12.674 1.00 87.19 95 THR A O 1
ATOM 740 N N . THR A 1 96 ? -0.931 0.992 -13.954 1.00 88.69 96 THR A N 1
ATOM 741 C CA . THR A 1 96 ? -1.794 -0.034 -13.366 1.00 88.69 96 THR A CA 1
ATOM 742 C C . THR A 1 96 ? -1.450 -0.239 -11.896 1.00 88.69 96 THR A C 1
ATOM 744 O O . THR A 1 96 ? -2.347 -0.282 -11.060 1.00 88.69 96 THR A O 1
ATOM 747 N N . ILE A 1 97 ? -0.165 -0.276 -11.547 1.00 92.25 97 ILE A N 1
ATOM 748 C CA . ILE A 1 97 ? 0.274 -0.490 -10.165 1.00 92.25 97 ILE A CA 1
ATOM 749 C C . ILE A 1 97 ? 0.186 0.763 -9.283 1.00 92.25 97 ILE A C 1
ATOM 751 O O . ILE A 1 97 ? 0.474 0.671 -8.096 1.00 92.25 97 ILE A O 1
ATOM 755 N N . LEU A 1 98 ? -0.246 1.926 -9.781 1.00 91.50 98 LEU A N 1
ATOM 756 C CA . LEU A 1 98 ? -0.370 3.114 -8.926 1.00 91.50 98 LEU A CA 1
ATOM 757 C C . LEU A 1 98 ? -1.335 2.876 -7.762 1.00 91.50 98 LEU A C 1
ATOM 759 O O . LEU A 1 98 ? -0.993 3.159 -6.619 1.00 91.50 98 LEU A O 1
ATOM 763 N N . TRP A 1 99 ? -2.514 2.308 -8.026 1.00 94.12 99 TRP A N 1
ATOM 764 C CA . TRP A 1 99 ? -3.519 2.073 -6.986 1.00 94.12 99 TRP A CA 1
ATOM 765 C C . TRP A 1 99 ? -2.987 1.283 -5.774 1.00 94.12 99 TRP A C 1
ATOM 767 O O . TRP A 1 99 ? -3.076 1.816 -4.666 1.00 94.12 99 TRP A O 1
ATOM 777 N N . PRO A 1 100 ? -2.395 0.076 -5.919 1.00 96.19 100 PRO A N 1
ATOM 778 C CA . PRO A 1 100 ? -1.921 -0.671 -4.754 1.00 96.19 100 PRO A CA 1
ATOM 779 C C . PRO A 1 100 ? -0.835 0.079 -3.969 1.00 96.19 100 PRO A C 1
ATOM 781 O O . PRO A 1 100 ? -0.852 0.055 -2.738 1.00 96.19 100 PRO A O 1
ATOM 784 N N . PHE A 1 101 ? 0.064 0.804 -4.645 1.00 95.44 101 PHE A N 1
ATOM 785 C CA . PHE A 1 101 ? 1.093 1.611 -3.980 1.00 95.44 101 PHE A CA 1
ATOM 786 C C . PHE A 1 101 ? 0.508 2.806 -3.224 1.00 95.44 101 PHE A C 1
ATOM 788 O O . PHE A 1 101 ? 0.974 3.123 -2.133 1.00 95.44 101 PHE A O 1
ATOM 795 N N . ILE A 1 102 ? -0.542 3.436 -3.749 1.00 95.38 102 ILE A N 1
ATOM 796 C CA . ILE A 1 102 ? -1.260 4.516 -3.062 1.00 95.38 102 ILE A CA 1
ATOM 797 C C . ILE A 1 102 ? -1.935 3.984 -1.799 1.00 95.38 102 ILE A C 1
ATOM 799 O O . ILE A 1 102 ? -1.765 4.566 -0.730 1.00 95.38 102 ILE A O 1
ATOM 803 N N . ILE A 1 103 ? -2.646 2.858 -1.902 1.00 97.25 103 ILE A N 1
ATOM 804 C CA . ILE A 1 103 ? -3.289 2.201 -0.757 1.00 97.25 103 ILE A CA 1
ATOM 805 C C . ILE A 1 103 ? -2.257 1.857 0.318 1.00 97.25 103 ILE A C 1
ATOM 807 O O . ILE A 1 103 ? -2.441 2.212 1.481 1.00 97.25 103 ILE A O 1
ATOM 811 N N . ALA A 1 104 ? -1.134 1.249 -0.058 1.00 97.56 104 ALA A N 1
ATOM 812 C CA . ALA A 1 104 ? -0.051 0.968 0.878 1.00 97.56 104 ALA A CA 1
ATOM 813 C C . ALA A 1 104 ? 0.558 2.242 1.481 1.00 97.56 104 ALA A C 1
ATOM 815 O O . ALA A 1 104 ? 0.796 2.284 2.686 1.00 97.56 104 ALA A O 1
ATOM 816 N N . GLY A 1 105 ? 0.730 3.295 0.675 1.00 97.06 105 GLY A N 1
ATOM 817 C CA . GLY A 1 105 ? 1.183 4.622 1.098 1.00 97.06 105 GLY A CA 1
ATOM 818 C C . GLY A 1 105 ? 0.368 5.186 2.260 1.00 97.06 105 GLY A C 1
ATOM 819 O O . GLY A 1 105 ? 0.929 5.669 3.244 1.00 97.06 105 GLY A O 1
ATOM 820 N N . THR A 1 106 ? -0.959 5.025 2.214 1.00 97.44 106 THR A N 1
ATOM 821 C CA . THR A 1 106 ? -1.843 5.470 3.307 1.00 97.44 106 THR A CA 1
ATOM 822 C C . THR A 1 106 ? -1.625 4.731 4.630 1.00 97.44 106 THR A C 1
ATOM 824 O O . THR A 1 106 ? -2.091 5.184 5.673 1.00 97.44 106 THR A O 1
ATOM 827 N N . CYS A 1 107 ? -0.927 3.595 4.604 1.00 97.50 107 CYS A N 1
ATOM 828 C CA . CYS A 1 107 ? -0.676 2.755 5.767 1.00 97.50 107 CYS A CA 1
ATOM 829 C C . CYS A 1 107 ? 0.774 2.824 6.267 1.00 97.50 107 CYS A C 1
ATOM 831 O O . CYS A 1 107 ? 1.090 2.136 7.231 1.00 97.50 107 CYS A O 1
ATOM 833 N N . ILE A 1 108 ? 1.681 3.583 5.644 1.00 97.06 108 ILE A N 1
ATOM 834 C CA . ILE A 1 108 ? 3.097 3.580 6.045 1.00 97.06 108 ILE A CA 1
ATOM 835 C C . ILE A 1 108 ? 3.275 4.201 7.433 1.00 97.06 108 ILE A C 1
ATOM 837 O O . ILE A 1 108 ? 2.906 5.353 7.659 1.00 97.06 108 ILE A O 1
ATOM 841 N N . VAL A 1 109 ? 3.932 3.466 8.334 1.00 94.38 109 VAL A N 1
ATOM 842 C CA . VAL A 1 109 ? 4.275 3.961 9.682 1.00 94.38 109 VAL A CA 1
ATOM 843 C C . VAL A 1 109 ? 5.735 4.388 9.826 1.00 94.38 109 VAL A C 1
ATOM 845 O O . VAL A 1 109 ? 6.058 5.146 10.736 1.00 94.38 109 VAL A O 1
ATOM 848 N N . LYS A 1 110 ? 6.635 3.882 8.973 1.00 93.69 110 LYS A N 1
ATOM 849 C CA . LYS A 1 110 ? 8.069 4.169 9.078 1.00 93.69 110 LYS A CA 1
ATOM 850 C C . LYS A 1 110 ? 8.448 5.389 8.245 1.00 93.69 110 LYS A C 1
ATOM 852 O O . LYS A 1 110 ? 8.109 5.470 7.067 1.00 93.69 110 LYS A O 1
ATOM 857 N N . GLN A 1 111 ? 9.182 6.315 8.852 1.00 94.94 111 GLN A N 1
ATOM 858 C CA . GLN A 1 111 ? 9.533 7.591 8.229 1.00 94.94 111 GLN A CA 1
ATOM 859 C C . GLN A 1 111 ? 10.417 7.433 6.978 1.00 94.94 111 GLN A C 1
ATOM 861 O O . GLN A 1 111 ? 10.199 8.116 5.984 1.00 94.94 111 GLN A O 1
ATOM 866 N N . ASP A 1 112 ? 11.360 6.494 6.979 1.00 93.94 112 ASP A N 1
ATOM 867 C CA . ASP A 1 112 ? 12.218 6.191 5.825 1.00 93.94 112 ASP A CA 1
ATOM 868 C C . ASP A 1 112 ? 11.406 5.736 4.598 1.00 93.94 112 ASP A C 1
ATOM 870 O O . ASP A 1 112 ? 11.649 6.162 3.465 1.00 93.94 112 ASP A O 1
ATOM 874 N N . GLN A 1 113 ? 10.385 4.909 4.826 1.00 94.25 113 GLN A N 1
ATOM 875 C CA . GLN A 1 113 ? 9.453 4.471 3.789 1.00 94.25 113 GLN A CA 1
ATOM 876 C C . GLN A 1 113 ? 8.562 5.620 3.301 1.00 94.25 113 GLN A C 1
ATOM 878 O O . GLN A 1 113 ? 8.284 5.704 2.106 1.00 94.25 113 GLN A O 1
ATOM 883 N N . GLN A 1 114 ? 8.138 6.515 4.199 1.00 96.50 114 GLN A N 1
ATOM 884 C CA . GLN A 1 114 ? 7.365 7.711 3.850 1.00 96.50 114 GLN A CA 1
ATOM 885 C C . GLN A 1 114 ? 8.165 8.644 2.936 1.00 96.50 114 GLN A C 1
ATOM 887 O O . GLN A 1 114 ? 7.663 9.061 1.893 1.00 96.50 114 GLN A O 1
ATOM 892 N N . GLU A 1 115 ? 9.416 8.934 3.294 1.00 95.00 115 GLU A N 1
ATOM 893 C CA . GLU A 1 115 ? 10.328 9.766 2.502 1.00 95.00 115 GLU A CA 1
ATOM 894 C C . GLU A 1 115 ? 10.563 9.151 1.118 1.00 95.00 115 GLU A C 1
ATOM 896 O O . GLU A 1 115 ? 10.307 9.799 0.102 1.00 95.00 115 GLU A O 1
ATOM 901 N N . THR A 1 116 ? 10.902 7.859 1.077 1.00 92.50 116 THR A N 1
ATOM 902 C CA . THR A 1 116 ? 11.088 7.116 -0.178 1.00 92.50 116 THR A CA 1
ATOM 903 C C . THR A 1 116 ? 9.836 7.167 -1.058 1.00 92.50 116 THR A C 1
ATOM 905 O O . THR A 1 116 ? 9.920 7.399 -2.265 1.00 92.50 116 THR A O 1
ATOM 908 N N . PHE A 1 117 ? 8.649 6.975 -0.475 1.00 94.38 117 PHE A N 1
ATOM 909 C CA . PHE A 1 117 ? 7.393 7.014 -1.222 1.00 94.38 117 PHE A CA 1
ATOM 910 C C . PHE A 1 117 ? 7.111 8.400 -1.812 1.00 94.38 117 PHE A C 1
ATOM 912 O O . PHE A 1 117 ? 6.685 8.514 -2.963 1.00 94.38 117 PHE A O 1
ATOM 919 N N . LEU A 1 118 ? 7.377 9.465 -1.052 1.00 94.25 118 LEU A N 1
ATOM 920 C CA . LEU A 1 118 ? 7.201 10.838 -1.524 1.00 94.25 118 LEU A CA 1
ATOM 921 C C . LEU A 1 118 ? 8.147 11.182 -2.672 1.00 94.25 118 LEU A C 1
ATOM 923 O O . LEU A 1 118 ? 7.718 11.837 -3.625 1.00 94.25 118 LEU A O 1
ATOM 927 N N . ASP A 1 119 ? 9.400 10.740 -2.600 1.00 91.19 119 ASP A N 1
ATOM 928 C CA . ASP A 1 119 ? 10.377 10.952 -3.669 1.00 91.19 119 ASP A CA 1
ATOM 929 C C . ASP A 1 119 ? 9.934 10.263 -4.961 1.00 91.19 119 ASP A C 1
ATOM 931 O O . ASP A 1 119 ? 9.981 10.862 -6.039 1.00 91.19 119 ASP A O 1
ATOM 935 N N . VAL A 1 120 ? 9.389 9.047 -4.854 1.00 88.75 120 VAL A N 1
ATOM 936 C CA . VAL A 1 120 ? 8.801 8.333 -5.994 1.00 88.75 120 VAL A CA 1
ATOM 937 C C . VAL A 1 120 ? 7.612 9.107 -6.569 1.00 88.75 120 VAL A C 1
ATOM 939 O O . VAL A 1 120 ? 7.600 9.369 -7.769 1.00 88.75 120 VAL A O 1
ATOM 942 N N . LEU A 1 121 ? 6.650 9.557 -5.758 1.00 88.88 121 LEU A N 1
ATOM 943 C CA . LEU A 1 121 ? 5.492 10.323 -6.256 1.00 88.88 121 LEU A CA 1
ATOM 944 C C . LEU A 1 121 ? 5.877 11.636 -6.959 1.00 88.88 121 LEU A C 1
ATOM 946 O O . LEU A 1 121 ? 5.151 12.110 -7.832 1.00 88.88 121 LEU A O 1
ATOM 950 N N . ARG A 1 122 ? 7.013 12.226 -6.577 1.00 86.19 122 ARG A N 1
ATOM 951 C CA . ARG A 1 122 ? 7.533 13.490 -7.126 1.00 86.19 122 ARG A CA 1
ATOM 952 C C . ARG A 1 122 ? 8.496 13.301 -8.285 1.00 86.19 122 ARG A C 1
ATOM 954 O O . ARG A 1 122 ? 8.866 14.280 -8.935 1.00 86.19 122 ARG A O 1
ATOM 961 N N . SER A 1 123 ? 8.921 12.069 -8.531 1.00 83.06 123 SER A N 1
ATOM 962 C CA . SER A 1 123 ? 9.849 11.763 -9.606 1.00 83.06 123 SER A CA 1
ATOM 963 C C . SER A 1 123 ? 9.234 12.092 -10.971 1.00 83.06 123 SER A C 1
ATOM 965 O O . SER A 1 123 ? 8.052 11.857 -11.243 1.00 83.06 123 SER A O 1
ATOM 967 N N . SER A 1 124 ? 10.060 12.642 -11.861 1.00 63.19 124 SER A N 1
ATOM 968 C CA . SER A 1 124 ? 9.642 13.074 -13.201 1.00 63.19 124 SER A CA 1
ATOM 969 C C . SER A 1 124 ? 9.128 11.927 -14.076 1.00 63.19 124 SER A C 1
ATOM 971 O O . SER A 1 124 ? 8.373 12.181 -15.015 1.00 63.19 124 SER A O 1
ATOM 973 N N . GLN A 1 125 ? 9.473 10.676 -13.744 1.00 70.44 125 GLN A N 1
ATOM 974 C CA . GLN A 1 125 ? 9.089 9.478 -14.498 1.00 70.44 125 GLN A CA 1
ATOM 975 C C . GLN A 1 125 ? 7.572 9.308 -14.641 1.00 70.44 125 GLN A C 1
ATOM 977 O O . GLN A 1 125 ? 7.116 8.732 -15.622 1.00 70.44 125 GLN A O 1
ATOM 982 N N . PHE A 1 126 ? 6.780 9.835 -13.703 1.00 70.88 126 PHE A N 1
ATOM 983 C CA . PHE A 1 126 ? 5.327 9.763 -13.808 1.00 70.88 126 PHE A CA 1
ATOM 984 C C . PHE A 1 126 ? 4.734 10.925 -14.602 1.00 70.88 126 PHE A C 1
ATOM 986 O O . PHE A 1 126 ? 3.690 10.758 -15.219 1.00 70.88 126 PHE A O 1
ATOM 993 N N . SER A 1 127 ? 5.361 12.111 -14.574 1.00 69.69 127 SER A N 1
ATOM 994 C CA . SER A 1 127 ? 4.861 13.347 -15.213 1.00 69.69 127 SER A CA 1
ATOM 995 C C . SER A 1 127 ? 3.366 13.640 -14.950 1.00 69.69 127 SER A C 1
ATOM 997 O O . SER A 1 127 ? 2.697 14.336 -15.713 1.00 69.69 127 SER A O 1
ATOM 999 N N . MET A 1 128 ? 2.828 13.125 -13.840 1.00 80.25 128 MET A N 1
ATOM 1000 C CA . MET A 1 128 ? 1.414 13.178 -13.481 1.00 80.25 128 MET A CA 1
ATOM 1001 C C . MET A 1 128 ? 1.206 14.178 -12.351 1.00 80.25 128 MET A C 1
ATOM 1003 O O . MET A 1 128 ? 1.529 13.912 -11.195 1.00 80.25 128 MET A O 1
ATOM 1007 N N . ARG A 1 129 ? 0.614 15.335 -12.666 1.00 81.62 129 ARG A N 1
ATOM 1008 C CA . ARG A 1 129 ? 0.374 16.409 -11.686 1.00 81.62 129 ARG A CA 1
ATOM 1009 C C . ARG A 1 129 ? -0.413 15.941 -10.453 1.00 81.62 129 ARG A C 1
ATOM 1011 O O . ARG A 1 129 ? -0.168 16.436 -9.357 1.00 81.62 129 ARG A O 1
ATOM 1018 N N . HIS A 1 130 ? -1.323 14.982 -10.616 1.00 82.31 130 HIS A N 1
ATOM 1019 C CA . HIS A 1 130 ? -2.115 14.437 -9.512 1.00 82.31 130 HIS A CA 1
ATOM 1020 C C . HIS A 1 130 ? -1.266 13.675 -8.477 1.00 82.31 130 HIS A C 1
ATOM 1022 O O . HIS A 1 130 ? -1.635 13.653 -7.308 1.00 82.31 130 HIS A O 1
ATOM 1028 N N . LEU A 1 131 ? -0.099 13.128 -8.846 1.00 86.44 131 LEU A N 1
ATOM 1029 C CA . LEU A 1 131 ? 0.790 12.457 -7.888 1.00 86.44 131 LEU A CA 1
ATOM 1030 C C . LEU A 1 131 ? 1.506 13.440 -6.955 1.00 86.44 131 LEU A C 1
ATOM 1032 O O . LEU A 1 131 ? 1.765 13.103 -5.803 1.00 86.44 131 LEU A O 1
ATOM 1036 N N . PHE A 1 132 ? 1.746 14.679 -7.394 1.00 87.50 132 PHE A N 1
ATOM 1037 C CA . PHE A 1 132 ? 2.251 15.736 -6.511 1.00 87.50 132 PHE A CA 1
ATOM 1038 C C . PHE A 1 132 ? 1.221 16.096 -5.441 1.00 87.50 132 PHE A C 1
ATOM 1040 O O . PHE A 1 132 ? 1.547 16.124 -4.256 1.00 87.50 132 PHE A O 1
ATOM 1047 N N . VAL A 1 133 ? -0.033 16.297 -5.863 1.00 88.00 133 VAL A N 1
ATOM 1048 C CA . VAL A 1 133 ? -1.162 16.552 -4.955 1.00 88.00 133 VAL A CA 1
ATOM 1049 C C . VAL A 1 133 ? -1.326 15.389 -3.978 1.00 88.00 133 VAL A C 1
ATOM 1051 O O . VAL A 1 133 ? -1.506 15.605 -2.782 1.00 88.00 133 VAL A O 1
ATOM 1054 N N . LEU A 1 134 ? -1.198 14.157 -4.469 1.00 90.81 134 LEU A N 1
ATOM 1055 C CA . LEU A 1 134 ? -1.254 12.971 -3.630 1.00 90.81 134 LEU A CA 1
ATOM 1056 C C . LEU A 1 134 ? -0.101 12.910 -2.624 1.00 90.81 134 LEU A C 1
ATOM 1058 O O . LEU A 1 134 ? -0.330 12.579 -1.469 1.00 90.81 134 LEU A O 1
ATOM 1062 N N . GLY A 1 135 ? 1.121 13.269 -3.019 1.00 93.06 135 GLY A N 1
ATOM 1063 C CA . GLY A 1 135 ? 2.250 13.357 -2.093 1.00 93.06 135 GLY A CA 1
ATOM 1064 C C . GLY A 1 135 ? 1.997 14.357 -0.961 1.00 93.06 135 GLY A C 1
ATOM 1065 O O . GLY A 1 135 ? 2.316 14.081 0.195 1.00 93.06 135 GLY A O 1
ATOM 1066 N N . ASP A 1 136 ? 1.365 15.492 -1.261 1.00 91.56 136 ASP A N 1
ATOM 1067 C CA . ASP A 1 136 ? 0.978 16.461 -0.234 1.00 91.56 136 ASP A CA 1
ATOM 1068 C C . ASP A 1 136 ? -0.139 15.912 0.673 1.00 91.56 136 ASP A C 1
ATOM 1070 O O . ASP A 1 136 ? -0.064 16.067 1.892 1.00 91.56 136 ASP A O 1
ATOM 1074 N N . MET A 1 137 ? -1.115 15.182 0.117 1.00 93.00 137 MET A N 1
ATOM 1075 C CA . MET A 1 137 ? -2.132 14.471 0.908 1.00 93.00 137 MET A CA 1
ATOM 1076 C C . MET A 1 137 ? -1.516 13.433 1.849 1.00 93.00 137 MET A C 1
ATOM 1078 O O . MET A 1 137 ? -1.921 13.357 3.005 1.00 93.00 137 MET A O 1
ATOM 1082 N N . MET A 1 138 ? -0.530 12.659 1.386 1.00 95.62 138 MET A N 1
ATOM 1083 C CA . MET A 1 138 ? 0.143 11.638 2.200 1.00 95.62 138 MET A CA 1
ATOM 1084 C C . MET A 1 138 ? 0.878 12.263 3.385 1.00 95.62 138 MET A C 1
ATOM 1086 O O . MET A 1 138 ? 0.784 11.768 4.501 1.00 95.62 138 MET A O 1
ATOM 1090 N N . ARG A 1 139 ? 1.535 13.411 3.185 1.00 95.38 139 ARG A N 1
ATOM 1091 C CA . ARG A 1 139 ? 2.161 14.151 4.293 1.00 95.38 139 ARG A CA 1
ATOM 1092 C C . ARG A 1 139 ? 1.152 14.629 5.317 1.00 95.38 139 ARG A C 1
ATOM 1094 O O . ARG A 1 139 ? 1.411 14.516 6.509 1.00 95.38 139 ARG A O 1
ATOM 1101 N N . LEU A 1 140 ? 0.034 15.187 4.852 1.00 94.94 140 LEU A N 1
ATOM 1102 C CA . LEU A 1 140 ? -1.035 15.634 5.741 1.00 94.94 140 LEU A CA 1
ATOM 1103 C C . LEU A 1 140 ? -1.603 14.457 6.532 1.00 94.94 140 LEU A C 1
ATOM 1105 O O . LEU A 1 140 ? -1.801 14.591 7.732 1.00 94.94 140 LEU A O 1
ATOM 1109 N N . LEU A 1 141 ? -1.802 13.312 5.876 1.00 95.56 141 LEU A N 1
ATOM 1110 C CA . LEU A 1 141 ? -2.256 12.080 6.510 1.00 95.56 141 LEU A CA 1
ATOM 1111 C C . LEU A 1 141 ? -1.301 11.641 7.628 1.00 95.56 141 LEU A C 1
ATOM 1113 O O . LEU A 1 141 ? -1.738 11.447 8.754 1.00 95.56 141 LEU A O 1
ATOM 1117 N N . TRP A 1 142 ? -0.003 11.521 7.337 1.00 96.50 142 TRP A N 1
ATOM 1118 C CA . TRP A 1 142 ? 0.979 11.017 8.303 1.00 96.50 142 TRP A CA 1
ATOM 1119 C C . TRP A 1 142 ? 1.305 11.999 9.436 1.00 96.50 142 TRP A C 1
ATOM 1121 O O . TRP A 1 142 ? 1.748 11.572 10.499 1.00 96.50 142 TRP A O 1
ATOM 1131 N N . ALA A 1 143 ? 1.116 13.303 9.217 1.00 94.94 143 ALA A N 1
ATOM 1132 C CA . ALA A 1 143 ? 1.362 14.336 10.223 1.00 94.94 143 ALA A CA 1
ATOM 1133 C C . ALA A 1 143 ? 0.161 14.589 11.153 1.00 94.94 143 ALA A C 1
ATOM 1135 O O . ALA A 1 143 ? 0.303 15.306 12.147 1.00 94.94 143 ALA A O 1
ATOM 1136 N N . ASP A 1 144 ? -1.023 14.063 10.831 1.00 93.69 144 ASP A N 1
ATOM 1137 C CA . ASP A 1 144 ? -2.231 14.282 11.623 1.00 93.69 144 ASP A CA 1
ATOM 1138 C C . ASP A 1 144 ? -2.248 13.374 12.866 1.00 93.69 144 ASP A C 1
ATOM 1140 O O . ASP A 1 144 ? -1.957 12.182 12.804 1.00 93.69 144 ASP A O 1
ATOM 1144 N N . ALA A 1 145 ? -2.588 13.947 14.022 1.00 91.94 145 ALA A N 1
ATOM 1145 C CA . ALA A 1 145 ? -2.628 13.229 15.296 1.00 91.94 145 ALA A CA 1
ATOM 1146 C C . ALA A 1 145 ? -3.922 12.418 15.498 1.00 91.94 145 ALA A C 1
ATOM 1148 O O . ALA A 1 145 ? -4.026 11.653 16.459 1.00 91.94 145 ALA A O 1
ATOM 1149 N N . ASP A 1 146 ? -4.935 12.609 14.646 1.00 92.88 146 ASP A N 1
ATOM 1150 C CA . ASP A 1 146 ? -6.185 11.863 14.723 1.00 92.88 146 ASP A CA 1
ATOM 1151 C C . ASP A 1 146 ? -5.949 10.381 14.366 1.00 92.88 146 ASP A C 1
ATOM 1153 O O . ASP A 1 146 ? -5.530 10.075 13.250 1.00 92.88 146 ASP A O 1
ATOM 1157 N N . PRO A 1 147 ? -6.271 9.424 15.257 1.00 90.56 147 PRO A N 1
ATOM 1158 C CA . PRO A 1 147 ? -6.040 7.998 15.014 1.00 90.56 147 PRO A CA 1
ATOM 1159 C C . PRO A 1 147 ? -6.851 7.422 13.838 1.00 90.56 147 PRO A C 1
ATOM 1161 O O . PRO A 1 147 ? -6.622 6.285 13.427 1.00 90.56 147 PRO A O 1
ATOM 1164 N N . ARG A 1 148 ? -7.818 8.171 13.293 1.00 92.69 148 ARG A N 1
ATOM 1165 C CA . ARG A 1 148 ? -8.544 7.821 12.061 1.00 92.69 148 ARG A CA 1
ATOM 1166 C C . ARG A 1 148 ? -7.736 8.110 10.792 1.00 92.69 148 ARG A C 1
ATOM 1168 O O . ARG A 1 148 ? -8.123 7.644 9.724 1.00 92.69 148 ARG A O 1
ATOM 1175 N N . MET A 1 149 ? -6.630 8.849 10.889 1.00 93.94 149 MET A N 1
ATOM 1176 C CA . MET A 1 149 ? -5.769 9.254 9.771 1.00 93.94 149 MET A CA 1
ATOM 1177 C C . MET A 1 149 ? -4.767 8.153 9.413 1.00 93.94 149 MET A C 1
ATOM 1179 O O . MET A 1 149 ? -3.560 8.353 9.347 1.00 93.94 149 MET A O 1
ATOM 1183 N N . TYR A 1 150 ? -5.297 6.953 9.185 1.00 95.31 150 TYR A N 1
ATOM 1184 C CA . TYR A 1 150 ? -4.544 5.774 8.786 1.00 95.31 150 TYR A CA 1
ATOM 1185 C C . TYR A 1 150 ? -5.352 4.967 7.771 1.00 95.31 150 TYR A C 1
ATOM 1187 O O . TYR A 1 150 ? -6.553 4.736 7.944 1.00 95.31 150 TYR A O 1
ATOM 1195 N N . GLY A 1 151 ? -4.683 4.505 6.720 1.00 95.56 151 GLY A N 1
ATOM 1196 C CA . GLY A 1 151 ? -5.297 3.708 5.669 1.00 95.56 151 GLY A CA 1
ATOM 1197 C C . GLY A 1 151 ? -6.208 4.503 4.722 1.00 95.56 151 GLY A C 1
ATOM 1198 O O . GLY A 1 151 ? -6.312 5.732 4.815 1.00 95.56 151 GLY A O 1
ATOM 1199 N N . PRO A 1 152 ? -6.905 3.805 3.806 1.00 94.75 152 PRO A N 1
ATOM 1200 C CA . PRO A 1 152 ? -7.731 4.430 2.770 1.00 94.75 152 PRO A CA 1
ATOM 1201 C C . PRO A 1 152 ? -8.836 5.336 3.326 1.00 94.75 152 PRO A C 1
ATOM 1203 O O . PRO A 1 152 ? -9.129 6.388 2.759 1.00 94.75 152 PRO A O 1
ATOM 1206 N N . TYR A 1 153 ? -9.419 4.963 4.470 1.00 94.19 153 TYR A N 1
ATOM 1207 C CA . TYR A 1 153 ? -10.413 5.791 5.152 1.00 94.19 153 TYR A CA 1
ATOM 1208 C C . TYR A 1 153 ? -9.818 7.117 5.648 1.00 94.19 153 TYR A C 1
ATOM 1210 O O . TYR A 1 153 ? -10.427 8.169 5.461 1.00 94.19 153 TYR A O 1
ATOM 1218 N N . GLY A 1 154 ? -8.606 7.097 6.208 1.00 94.00 154 GLY A N 1
ATOM 1219 C CA 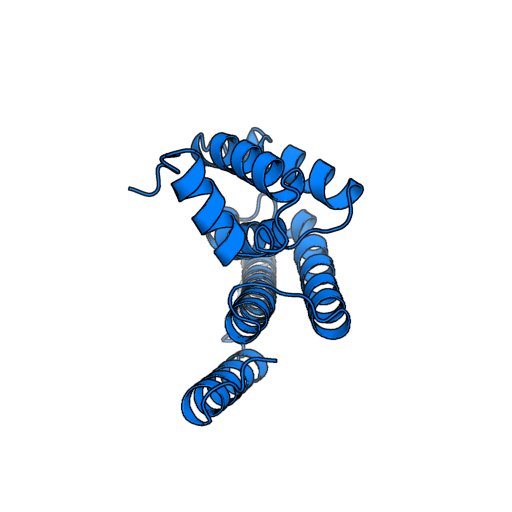. GLY A 1 154 ? -7.903 8.316 6.606 1.00 94.00 154 GLY A CA 1
ATOM 1220 C C . GLY A 1 154 ? -7.630 9.246 5.422 1.00 94.00 154 GLY A C 1
ATOM 1221 O O . GLY A 1 154 ? -7.842 10.453 5.521 1.00 94.00 154 GLY A O 1
ATOM 1222 N N . LEU A 1 155 ? -7.246 8.695 4.265 1.00 92.81 155 LEU A N 1
ATOM 1223 C CA . LEU A 1 155 ? -7.056 9.495 3.050 1.00 92.81 155 LEU A CA 1
ATOM 1224 C C . LEU A 1 155 ? -8.356 10.189 2.614 1.00 92.81 155 LEU A C 1
ATOM 1226 O O . LEU A 1 155 ? -8.333 11.367 2.257 1.00 92.81 155 LEU A O 1
ATOM 1230 N N . HIS A 1 156 ? -9.493 9.494 2.691 1.00 91.94 156 HIS A N 1
ATOM 1231 C CA . HIS A 1 156 ? -10.803 10.095 2.439 1.00 91.94 156 HIS A CA 1
ATOM 1232 C C . HIS A 1 156 ? -11.089 11.270 3.392 1.00 91.94 156 HIS A C 1
ATOM 1234 O O . HIS A 1 156 ? -11.496 12.337 2.932 1.00 91.94 156 HIS A O 1
ATOM 1240 N N . LEU A 1 157 ? -10.781 11.132 4.687 1.00 93.19 157 LEU A N 1
ATOM 1241 C CA . LEU A 1 157 ? -10.938 12.222 5.657 1.00 93.19 157 LEU A CA 1
ATOM 1242 C C . LEU A 1 157 ? -10.042 13.428 5.352 1.00 93.19 157 LEU A C 1
ATOM 1244 O O . LEU A 1 157 ? -10.482 14.562 5.524 1.00 93.19 157 LEU A O 1
ATOM 1248 N N . ILE A 1 158 ? -8.809 13.219 4.882 1.00 92.56 158 ILE A N 1
ATOM 1249 C CA . ILE A 1 158 ? -7.923 14.315 4.455 1.00 92.56 158 ILE A CA 1
ATOM 1250 C C . ILE A 1 158 ? -8.520 15.064 3.259 1.00 92.56 158 ILE A C 1
ATOM 1252 O O . ILE A 1 158 ? -8.531 16.298 3.251 1.00 92.56 158 ILE A O 1
ATOM 1256 N N . ILE A 1 159 ? -9.061 14.339 2.276 1.00 88.06 159 ILE A N 1
ATOM 1257 C CA . ILE A 1 159 ? -9.721 14.937 1.108 1.00 88.06 159 ILE A CA 1
ATOM 1258 C C . ILE A 1 159 ? -10.892 15.825 1.550 1.00 88.06 159 ILE A C 1
ATOM 1260 O O . ILE A 1 159 ? -10.990 16.970 1.103 1.00 88.06 159 ILE A O 1
ATOM 1264 N N . GLU A 1 160 ? -11.731 15.341 2.469 1.00 88.75 160 GLU A N 1
ATOM 1265 C CA . GLU A 1 160 ? -12.855 16.112 3.011 1.00 88.75 160 GLU A CA 1
ATOM 1266 C C . GLU A 1 160 ? -12.393 17.317 3.842 1.00 88.75 160 GLU A C 1
ATOM 1268 O O . GLU A 1 160 ? -12.841 18.445 3.618 1.00 88.75 160 GLU A O 1
ATOM 1273 N N . LYS A 1 161 ? -11.463 17.096 4.779 1.00 87.56 161 LYS A N 1
ATOM 1274 C CA . LYS A 1 161 ? -10.969 18.104 5.729 1.00 87.56 161 LYS A CA 1
ATOM 1275 C C . LYS A 1 161 ? -10.306 19.283 5.025 1.00 87.56 161 LYS A C 1
ATOM 1277 O O . LYS A 1 161 ? -10.528 20.429 5.412 1.00 87.56 161 LYS A O 1
ATOM 1282 N N . TYR A 1 162 ? -9.518 19.012 3.988 1.00 84.25 162 TYR A N 1
ATOM 1283 C CA . TYR A 1 162 ? -8.756 20.030 3.264 1.00 84.25 162 TYR A CA 1
ATOM 1284 C C . TYR A 1 162 ? -9.406 20.449 1.936 1.00 84.25 162 TYR A C 1
ATOM 1286 O O . TYR A 1 162 ? -8.834 21.268 1.218 1.00 84.25 162 TYR A O 1
ATOM 1294 N N . LYS A 1 163 ? -10.606 19.932 1.618 1.00 80.75 163 LYS A N 1
ATOM 1295 C CA . LYS A 1 163 ? -11.354 20.205 0.372 1.00 80.75 163 LYS A CA 1
ATOM 1296 C C . LYS A 1 163 ? -10.491 20.047 -0.882 1.00 80.75 163 LYS A C 1
ATOM 1298 O O . LYS A 1 163 ? -10.567 20.844 -1.819 1.00 80.75 163 LYS A O 1
ATOM 1303 N N . LEU A 1 164 ? -9.627 19.039 -0.873 1.00 76.94 164 LEU A N 1
ATOM 1304 C CA . LEU A 1 164 ? -8.682 18.818 -1.956 1.00 76.94 164 LEU A CA 1
ATOM 1305 C C . LEU A 1 164 ? -9.405 18.145 -3.123 1.00 76.94 164 LEU A C 1
ATOM 1307 O O . LEU A 1 164 ? -10.163 17.201 -2.924 1.00 76.94 164 LEU A O 1
ATOM 1311 N N . ASN A 1 165 ? -9.154 18.607 -4.348 1.00 67.69 165 ASN A N 1
ATOM 1312 C CA . ASN A 1 165 ? -9.583 17.892 -5.544 1.00 67.69 165 ASN A CA 1
ATOM 1313 C C . ASN A 1 165 ? -8.408 17.035 -6.039 1.00 67.69 165 ASN A C 1
ATOM 1315 O O . ASN A 1 165 ? -7.456 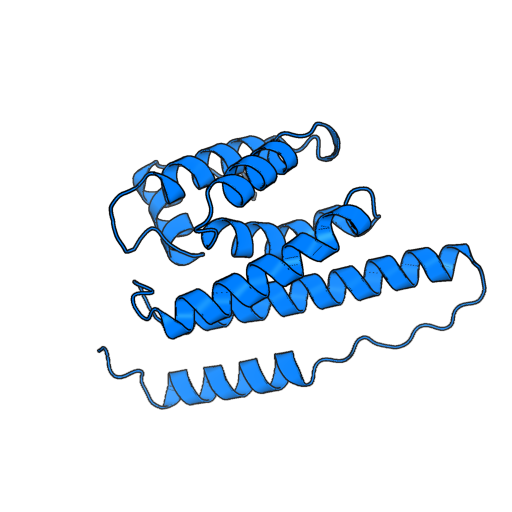17.597 -6.587 1.00 67.69 165 ASN A O 1
ATOM 1319 N N . PRO A 1 166 ? -8.438 15.703 -5.856 1.00 60.12 166 PRO A N 1
ATOM 1320 C CA . PRO A 1 166 ? -7.354 14.838 -6.308 1.00 60.12 166 PRO A CA 1
ATOM 1321 C C . PRO A 1 166 ? -7.243 14.755 -7.842 1.00 60.12 166 PRO A C 1
ATOM 1323 O O . PRO A 1 166 ? -6.256 14.229 -8.346 1.00 60.12 166 PRO A O 1
ATOM 1326 N N . GLY A 1 167 ? -8.209 15.296 -8.597 1.00 56.75 167 GLY A N 1
ATOM 1327 C CA . GLY A 1 167 ? -8.136 15.378 -10.056 1.00 56.75 167 GLY A CA 1
ATOM 1328 C C . GLY A 1 167 ? -8.360 14.048 -10.777 1.00 56.75 167 GLY A C 1
ATOM 1329 O O . GLY A 1 167 ? -8.047 13.952 -11.959 1.00 56.75 167 GLY A O 1
ATOM 1330 N N . PHE A 1 168 ? -8.902 13.036 -10.090 1.00 54.66 168 PHE A N 1
ATOM 1331 C CA . PHE A 1 168 ? -9.454 11.838 -10.724 1.00 54.66 168 PHE A CA 1
ATOM 1332 C C . PHE A 1 168 ? -10.822 12.209 -11.323 1.00 54.66 168 PHE A C 1
ATOM 1334 O O . PHE A 1 168 ? -11.848 12.069 -10.661 1.00 54.66 168 PHE A O 1
ATOM 1341 N N . ALA A 1 169 ? -10.812 12.797 -12.521 1.00 35.12 169 ALA A N 1
ATOM 1342 C CA . ALA A 1 169 ? -12.001 13.087 -13.322 1.00 35.12 169 ALA A CA 1
ATOM 1343 C C . ALA A 1 169 ? -12.066 12.135 -14.518 1.00 35.12 169 ALA A C 1
ATOM 1345 O O . ALA A 1 169 ? -10.990 11.880 -15.108 1.00 35.12 169 ALA A O 1
#

InterPro domains:
  IPR021858 Fungal transcription factor [PF11951] (9-146)

Radius of gyration: 17.01 Å; chains: 1; bounding box: 35×39×48 Å

Secondary structure (DSSP, 8-state):
-----HHHHHHHHHHHHHHHT--PPPPPP-SHHHHHHHHHHHHHHHHHHHHHHHHHHHHHH-S----HHHHHHHHHHHHHHHHHHHHHTTSTTTTTTHHHHHHHHTT---HHHHHHHHHHHHSTTT--HHHHHHHHHHHHHHH---TT-SHHHHHHHHHHHHT------

Organism: Alternaria alternata (NCBI:txid5599)

Sequence (169 aa):
MTCLSPKIRKIYDKLLGRIKSWQMQSFRVELESDMEMLEHTRLAGEAFREGLYIDLATAIAGTTVADTAVILAIQHHVGTLFSYGPQLLGSPCITTILWPFIIAGTCIVKQDQQETFLDVLRSSQFSMRHLFVLGDMMRLLWADADPRMYGPYGLHLIIEKYKLNPGFA

pLDDT: mean 88.74, std 10.85, range [35.12, 97.94]